Protein AF-A0A8S3H052-F1 (afdb_monomer_lite)

Radius of gyration: 29.07 Å; chains: 1; bounding box: 58×22×83 Å

Organism: NCBI:txid392030

InterPro domains:
  IPR006575 RWD domain [PF05773] (1-57)
  IPR006575 RWD domain [PS50908] (1-60)
  IPR016135 Ubiquitin-conjugating enzyme/RWD-like [G3DSA:3.10.110.10] (1-67)
  IPR016135 Ubiquitin-conjugating enzyme/RWD-like [SSF54495] (2-58)
  IPR040213 GIR2-like [PTHR12292] (2-101)

Foldseek 3Di:
DWADDPDPPQDFIDDDDPDCPQPPDPPVLVVVLVVQSVVQRPHDRVVVNVVVVVVVSVVSVVVVVVVVVVVVVVVVVVVVVVVVVVVPPPDCDPVNVVVVVD

Sequence (102 aa):
EIKFHEHYPDQSPEIAIVDSVNVDDRSAFESDIKTICEDNLGMPVIFTLASHLSEQLSIQSETRLTRQREAIERKIREEEEAEQKRFEGTCVSVESFIRWKV

pLDDT: mean 75.06, std 9.72, range [52.47, 88.75]

Structure (mmCIF, N/CA/C/O backbone):
data_AF-A0A8S3H052-F1
#
_entry.id   AF-A0A8S3H052-F1
#
loop_
_atom_site.group_PDB
_atom_site.id
_atom_site.type_symbol
_atom_site.label_atom_id
_atom_site.label_alt_id
_atom_site.label_comp_id
_atom_site.label_asym_id
_atom_site.label_entity_id
_atom_site.label_seq_id
_atom_site.pdbx_PDB_ins_code
_atom_site.Cartn_x
_atom_site.Cartn_y
_atom_site.Cartn_z
_atom_site.occupancy
_atom_site.B_iso_or_equiv
_atom_site.auth_seq_id
_atom_site.auth_comp_id
_atom_site.auth_asym_id
_atom_site.auth_atom_id
_atom_site.pdbx_PDB_model_num
ATOM 1 N N . GLU A 1 1 ? 7.036 -10.704 -13.759 1.00 69.56 1 GLU A N 1
ATOM 2 C CA . GLU A 1 1 ? 8.105 -11.020 -14.725 1.00 69.56 1 GLU A CA 1
ATOM 3 C C . GLU A 1 1 ? 8.650 -9.712 -15.281 1.00 69.56 1 GLU A C 1
ATOM 5 O O . GLU A 1 1 ? 7.859 -8.800 -15.492 1.00 69.56 1 GLU A O 1
ATOM 10 N N . ILE A 1 2 ? 9.971 -9.594 -15.442 1.00 73.00 2 ILE A N 1
ATOM 11 C CA . ILE A 1 2 ? 10.627 -8.400 -15.996 1.00 73.00 2 ILE A CA 1
ATOM 12 C C . ILE A 1 2 ? 11.318 -8.816 -17.294 1.00 73.00 2 ILE A C 1
ATOM 14 O O . ILE A 1 2 ? 12.144 -9.730 -17.275 1.00 73.00 2 ILE A O 1
ATOM 18 N N . LYS A 1 3 ? 10.993 -8.151 -18.405 1.00 75.81 3 LYS A N 1
ATOM 19 C CA . LYS A 1 3 ? 11.657 -8.333 -19.701 1.00 75.81 3 LYS A CA 1
ATOM 20 C C . LYS A 1 3 ? 12.503 -7.109 -20.026 1.00 75.81 3 LYS A C 1
ATOM 22 O O . LYS A 1 3 ? 11.997 -5.990 -20.113 1.00 75.81 3 LYS A O 1
ATOM 27 N N . PHE A 1 4 ? 13.799 -7.336 -20.215 1.00 71.25 4 PHE A N 1
ATOM 28 C CA . PHE A 1 4 ? 14.749 -6.301 -20.612 1.00 71.25 4 PHE A CA 1
ATOM 29 C C . PHE A 1 4 ? 14.757 -6.150 -22.137 1.00 71.25 4 PHE A C 1
ATOM 31 O O . PHE A 1 4 ? 14.817 -7.149 -22.852 1.00 71.25 4 PHE A O 1
ATOM 38 N N . HIS A 1 5 ? 14.698 -4.910 -22.626 1.00 69.94 5 HIS A N 1
ATOM 39 C CA . HIS A 1 5 ? 14.964 -4.587 -24.030 1.00 69.94 5 HIS A CA 1
ATOM 40 C C . HIS A 1 5 ? 16.475 -4.446 -24.274 1.00 69.94 5 HIS A C 1
ATOM 42 O O . HIS A 1 5 ? 17.236 -4.172 -23.345 1.00 69.94 5 HIS A O 1
ATOM 48 N N . GLU A 1 6 ? 16.907 -4.581 -25.531 1.00 70.44 6 GLU A N 1
ATOM 49 C CA . GLU A 1 6 ? 18.319 -4.455 -25.942 1.00 70.44 6 GLU A CA 1
ATOM 50 C C . GLU A 1 6 ? 18.925 -3.069 -25.637 1.00 70.44 6 GLU A C 1
ATOM 52 O O . GLU A 1 6 ? 20.141 -2.942 -25.528 1.00 70.44 6 GLU A O 1
ATOM 57 N N . HIS A 1 7 ? 18.082 -2.048 -25.444 1.00 71.06 7 HIS A N 1
ATOM 58 C CA . HIS A 1 7 ? 18.468 -0.660 -25.171 1.00 71.06 7 HIS A CA 1
ATOM 59 C C . HIS A 1 7 ? 18.327 -0.238 -23.698 1.00 71.06 7 HIS A C 1
ATOM 61 O O . HIS A 1 7 ? 18.269 0.951 -23.401 1.00 71.06 7 HIS A O 1
ATOM 67 N N . TYR A 1 8 ? 18.258 -1.169 -22.746 1.00 64.62 8 TYR A N 1
ATOM 68 C CA . TYR A 1 8 ? 18.342 -0.809 -21.326 1.00 64.62 8 TYR A CA 1
ATOM 69 C C . TYR A 1 8 ? 19.730 -0.214 -21.006 1.00 64.62 8 TYR A C 1
ATOM 71 O O . TYR A 1 8 ? 20.733 -0.830 -21.381 1.00 64.62 8 TYR A O 1
ATOM 79 N N . PRO A 1 9 ? 19.838 0.929 -20.294 1.00 66.69 9 PRO A N 1
ATOM 80 C CA . PRO A 1 9 ? 18.814 1.629 -19.499 1.00 66.69 9 PRO A CA 1
ATOM 81 C C . PRO A 1 9 ? 18.089 2.803 -20.196 1.00 66.69 9 PRO A C 1
ATOM 83 O O . PRO A 1 9 ? 17.306 3.497 -19.550 1.00 66.69 9 PRO A O 1
ATOM 86 N N . ASP A 1 10 ? 18.323 3.040 -21.488 1.00 69.00 10 ASP A N 1
ATOM 87 C CA . ASP A 1 10 ? 17.685 4.126 -22.255 1.00 69.00 10 ASP A CA 1
ATOM 88 C C . ASP A 1 10 ? 16.218 3.829 -22.618 1.00 69.00 10 ASP A C 1
ATOM 90 O O . ASP A 1 10 ? 15.454 4.739 -22.934 1.00 69.00 10 ASP A O 1
ATOM 94 N N . GLN A 1 11 ? 15.804 2.559 -22.557 1.00 69.25 11 GLN A N 1
ATOM 95 C CA . GLN A 1 11 ? 14.429 2.114 -22.781 1.00 69.25 11 GLN A CA 1
ATOM 96 C C . GLN A 1 11 ? 13.881 1.383 -21.548 1.00 69.25 11 GLN A C 1
ATOM 98 O O . GLN A 1 11 ? 14.527 0.476 -21.011 1.00 69.25 11 GLN A O 1
ATOM 103 N N . SER A 1 12 ? 12.677 1.761 -21.105 1.00 65.38 12 SER A N 1
ATOM 104 C CA . SER A 1 12 ? 12.027 1.159 -19.936 1.00 65.38 12 SER A CA 1
ATOM 105 C C . SER A 1 12 ? 11.773 -0.346 -20.138 1.00 65.38 12 SER A C 1
ATOM 107 O O . SER A 1 12 ? 11.307 -0.749 -21.208 1.00 65.38 12 SER A O 1
ATOM 109 N N . PRO A 1 13 ? 12.054 -1.194 -19.131 1.00 70.31 13 PRO A N 1
ATOM 110 C CA . PRO A 1 13 ? 11.766 -2.622 -19.201 1.00 70.31 13 PRO A CA 1
ATOM 111 C C . PRO A 1 13 ? 10.257 -2.889 -19.142 1.00 70.31 13 PRO A C 1
ATOM 113 O O . PRO A 1 13 ? 9.502 -2.155 -18.506 1.00 70.31 13 PRO A O 1
ATOM 116 N N . GLU A 1 14 ? 9.816 -3.978 -19.768 1.00 69.75 14 GLU A N 1
ATOM 117 C CA . GLU A 1 14 ? 8.418 -4.406 -19.701 1.00 69.75 14 GLU A CA 1
ATOM 118 C C . GLU A 1 14 ? 8.214 -5.226 -18.419 1.00 69.75 14 GLU A C 1
ATOM 120 O O . GLU A 1 14 ? 8.842 -6.271 -18.219 1.00 69.75 14 GLU A O 1
ATOM 125 N N . ILE A 1 15 ? 7.370 -4.725 -17.514 1.00 72.69 15 ILE A N 1
ATOM 126 C CA . ILE A 1 15 ? 7.144 -5.312 -16.190 1.00 72.69 15 ILE A CA 1
ATOM 127 C C . ILE A 1 15 ? 5.708 -5.824 -16.126 1.00 72.69 15 ILE A C 1
ATOM 129 O O . ILE A 1 15 ? 4.757 -5.054 -16.210 1.00 72.69 15 ILE A O 1
ATOM 133 N N . ALA A 1 16 ? 5.554 -7.135 -15.952 1.00 70.50 16 ALA A N 1
ATOM 134 C CA . ALA A 1 16 ? 4.261 -7.787 -15.788 1.00 70.50 16 ALA A CA 1
ATOM 135 C C . ALA A 1 16 ? 4.076 -8.266 -14.342 1.00 70.50 16 ALA A C 1
ATOM 137 O O . ALA A 1 16 ? 4.891 -9.038 -13.821 1.00 70.50 16 ALA A O 1
ATOM 138 N N . ILE A 1 17 ? 2.985 -7.848 -13.700 1.00 69.69 17 ILE A N 1
ATOM 139 C CA . ILE A 1 17 ? 2.595 -8.308 -12.360 1.00 69.69 17 ILE A CA 1
ATOM 140 C C . ILE A 1 17 ? 2.006 -9.720 -12.494 1.00 69.69 17 ILE A C 1
ATOM 142 O O . ILE A 1 17 ? 0.993 -9.908 -13.166 1.00 69.69 17 ILE A O 1
ATOM 146 N N . VAL A 1 18 ? 2.673 -10.713 -11.896 1.00 67.56 18 VAL A N 1
ATOM 147 C CA . VAL A 1 18 ? 2.304 -12.143 -12.005 1.00 67.56 18 VAL A CA 1
ATOM 148 C C . VAL A 1 18 ? 1.306 -12.551 -10.927 1.00 67.56 18 VAL A C 1
ATOM 150 O O . VAL A 1 18 ? 0.429 -13.365 -11.194 1.00 67.56 18 VAL A O 1
ATOM 153 N N . ASP A 1 19 ? 1.419 -11.973 -9.732 1.00 61.44 19 ASP A N 1
ATOM 154 C CA . ASP A 1 19 ? 0.541 -12.274 -8.608 1.00 61.44 19 ASP A CA 1
ATOM 155 C C . ASP A 1 19 ? 0.098 -10.974 -7.928 1.00 61.44 19 ASP A C 1
ATOM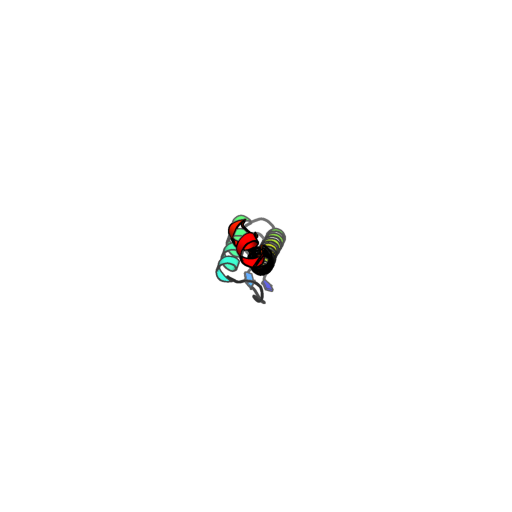 157 O O . ASP A 1 19 ? 0.925 -10.109 -7.636 1.00 61.44 19 ASP A O 1
ATOM 161 N N . SER A 1 20 ? -1.212 -10.811 -7.729 1.00 61.16 20 SER A N 1
ATOM 162 C CA . SER A 1 20 ? -1.833 -9.588 -7.197 1.00 61.16 20 SER A CA 1
ATOM 163 C C . SER A 1 20 ? -2.564 -9.820 -5.874 1.00 61.16 20 SER A C 1
ATOM 165 O O . SER A 1 20 ? -3.396 -9.007 -5.485 1.00 61.16 20 SER A O 1
ATOM 167 N N . VAL A 1 21 ? -2.270 -10.916 -5.166 1.00 57.44 21 VAL A N 1
ATOM 168 C CA . VAL A 1 21 ? -2.979 -11.335 -3.937 1.00 57.44 21 VAL A CA 1
ATOM 169 C C . VAL A 1 21 ? -2.993 -10.269 -2.827 1.00 57.44 21 VAL A C 1
ATOM 171 O O . VAL A 1 21 ? -3.896 -10.280 -1.994 1.00 57.44 21 VAL A O 1
ATOM 174 N N . ASN A 1 22 ? -2.042 -9.332 -2.821 1.00 59.75 22 ASN A N 1
ATOM 175 C CA . ASN A 1 22 ? -1.945 -8.262 -1.819 1.00 59.75 22 ASN A CA 1
ATOM 176 C C . ASN A 1 22 ? -2.087 -6.840 -2.382 1.00 59.75 22 ASN A C 1
ATOM 178 O O . ASN A 1 22 ? -1.851 -5.893 -1.641 1.00 59.75 22 ASN A O 1
ATOM 182 N N . VAL A 1 23 ? -2.446 -6.676 -3.658 1.00 64.44 23 VAL A N 1
ATOM 183 C CA . VAL A 1 23 ? -2.590 -5.346 -4.266 1.00 64.44 23 VAL A CA 1
ATOM 184 C C . VAL A 1 23 ? -4.074 -5.058 -4.449 1.00 64.44 23 VAL A C 1
ATOM 186 O O . VAL A 1 23 ? -4.714 -5.655 -5.313 1.00 64.44 23 VAL A O 1
ATOM 189 N N . ASP A 1 24 ? -4.616 -4.150 -3.635 1.00 65.50 24 ASP A N 1
ATOM 190 C CA . ASP A 1 24 ? -6.021 -3.721 -3.738 1.00 65.50 24 ASP A CA 1
ATOM 191 C C . ASP A 1 24 ? -6.308 -3.013 -5.077 1.00 65.50 24 ASP A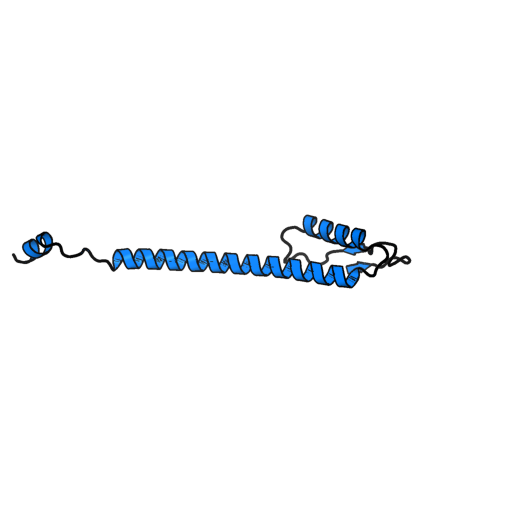 C 1
ATOM 193 O O . ASP A 1 24 ? -7.383 -3.188 -5.650 1.00 65.50 24 ASP A O 1
ATOM 197 N N . ASP A 1 25 ? -5.338 -2.259 -5.611 1.00 71.69 25 ASP A N 1
ATOM 198 C CA . ASP A 1 25 ? -5.476 -1.525 -6.872 1.00 71.69 25 ASP A CA 1
ATOM 199 C C . ASP A 1 25 ? -4.287 -1.762 -7.812 1.00 71.69 25 ASP A C 1
ATOM 201 O O . ASP A 1 25 ? -3.239 -1.113 -7.746 1.00 71.69 25 ASP A O 1
ATOM 205 N N . ARG A 1 26 ? -4.462 -2.730 -8.713 1.00 74.19 26 ARG A N 1
ATOM 206 C CA . ARG A 1 26 ? -3.476 -3.063 -9.746 1.00 74.19 26 ARG A CA 1
ATOM 207 C C . ARG A 1 26 ? -3.199 -1.888 -10.688 1.00 74.19 26 ARG A C 1
ATOM 209 O O . ARG A 1 26 ? -2.073 -1.750 -11.154 1.00 74.19 26 ARG A O 1
ATOM 216 N N . SER A 1 27 ? -4.205 -1.065 -10.978 1.00 77.25 27 SER A N 1
ATOM 217 C CA . SER A 1 27 ? -4.086 0.013 -11.964 1.00 77.25 27 SER A CA 1
ATOM 218 C C . SER A 1 27 ? -3.223 1.163 -11.450 1.00 77.25 27 SER A C 1
ATOM 220 O O . SER A 1 27 ? -2.356 1.653 -12.174 1.00 77.25 27 SER A O 1
ATOM 222 N N . ALA A 1 28 ? -3.389 1.519 -10.173 1.00 78.88 28 ALA A N 1
ATOM 223 C CA . ALA A 1 28 ? -2.524 2.474 -9.491 1.00 78.88 28 ALA A CA 1
ATOM 224 C C . ALA A 1 28 ? -1.069 1.980 -9.488 1.00 78.88 28 ALA A C 1
ATOM 226 O O . ALA A 1 28 ? -0.165 2.699 -9.906 1.00 78.88 28 ALA A O 1
ATOM 227 N N . PHE A 1 29 ? -0.863 0.705 -9.155 1.00 78.12 29 PHE A N 1
ATOM 228 C CA . PHE A 1 29 ? 0.465 0.097 -9.116 1.00 78.12 29 PHE A CA 1
ATOM 229 C C . PHE A 1 29 ? 1.160 0.078 -10.489 1.00 78.12 29 PHE A C 1
ATOM 231 O O . PHE A 1 29 ? 2.345 0.380 -10.591 1.00 78.12 29 PHE A O 1
ATOM 238 N N . GLU A 1 30 ? 0.434 -0.230 -11.569 1.00 80.06 30 GLU A N 1
ATOM 239 C CA . GLU A 1 30 ? 0.964 -0.156 -12.940 1.00 80.06 30 GLU A CA 1
ATOM 240 C C . GLU A 1 30 ? 1.336 1.286 -13.333 1.00 80.06 30 GLU A C 1
ATOM 242 O O . GLU A 1 30 ? 2.344 1.502 -14.012 1.00 80.06 30 GLU A O 1
ATOM 247 N N . SER A 1 31 ? 0.571 2.279 -12.871 1.00 83.19 31 SER A N 1
A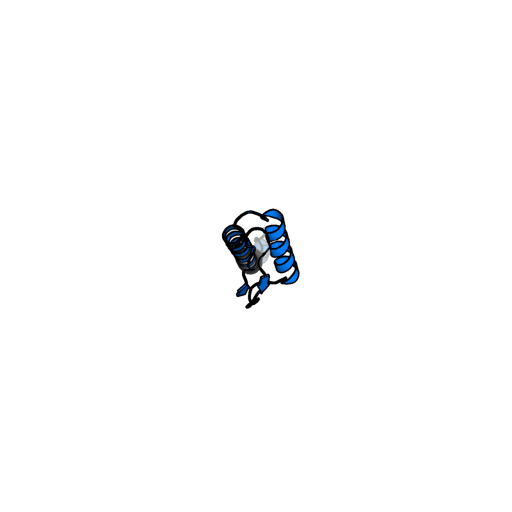TOM 248 C CA . SER A 1 31 ? 0.871 3.694 -13.111 1.00 83.19 31 SER A CA 1
ATOM 249 C C . SER A 1 31 ? 2.100 4.190 -12.339 1.00 83.19 31 SER A C 1
ATOM 251 O O . SER A 1 31 ? 2.925 4.909 -12.910 1.00 83.19 31 SER A O 1
ATOM 253 N N . ASP A 1 32 ? 2.291 3.737 -11.097 1.00 83.25 32 ASP A N 1
ATOM 254 C CA . ASP A 1 32 ? 3.466 4.064 -10.280 1.00 83.25 32 ASP A CA 1
ATOM 255 C C . ASP A 1 32 ? 4.738 3.463 -10.883 1.00 83.25 32 ASP A C 1
ATOM 257 O O . ASP A 1 32 ? 5.746 4.153 -11.049 1.00 83.25 32 ASP A O 1
ATOM 261 N N . ILE A 1 33 ? 4.677 2.193 -11.301 1.00 82.25 33 ILE A N 1
ATOM 262 C CA . ILE A 1 33 ? 5.776 1.514 -12.002 1.00 82.25 33 ILE A CA 1
ATOM 263 C C . ILE A 1 33 ? 6.192 2.307 -13.243 1.00 82.25 33 ILE A C 1
ATOM 265 O O . ILE A 1 33 ? 7.387 2.509 -13.478 1.00 82.25 33 ILE A O 1
ATOM 269 N N . LYS A 1 34 ? 5.215 2.750 -14.041 1.00 82.06 34 LYS A N 1
ATOM 270 C CA . LYS A 1 34 ? 5.471 3.512 -15.262 1.00 82.06 34 LYS A CA 1
ATOM 271 C C . LYS A 1 34 ? 6.122 4.861 -14.958 1.00 82.06 34 LYS A C 1
ATOM 273 O O . LYS A 1 34 ? 7.127 5.182 -15.580 1.00 82.06 34 LYS A O 1
ATOM 278 N N . THR A 1 35 ? 5.611 5.583 -13.964 1.00 85.38 35 THR A N 1
ATOM 279 C CA . THR A 1 35 ? 6.152 6.882 -13.533 1.00 85.38 35 THR A CA 1
ATOM 280 C C . THR A 1 35 ? 7.607 6.751 -13.078 1.00 85.38 35 THR A C 1
ATOM 282 O O . THR A 1 35 ? 8.474 7.477 -13.551 1.00 85.38 35 THR A O 1
ATOM 285 N N . ILE A 1 36 ? 7.918 5.752 -12.246 1.00 82.44 36 ILE A N 1
ATOM 286 C CA . ILE A 1 36 ? 9.288 5.501 -11.769 1.00 82.44 36 ILE A CA 1
ATOM 287 C C . ILE A 1 36 ? 10.223 5.139 -12.923 1.00 82.44 36 ILE A C 1
ATOM 289 O O . ILE A 1 36 ? 11.382 5.560 -12.934 1.00 82.44 36 ILE A O 1
ATOM 293 N N . CYS A 1 37 ? 9.741 4.354 -13.891 1.00 80.00 37 CYS A N 1
ATOM 294 C CA . CYS A 1 37 ? 10.531 4.006 -15.066 1.00 80.00 37 CYS A CA 1
ATOM 295 C C . CYS A 1 37 ? 10.802 5.219 -15.957 1.00 80.00 37 CYS A C 1
ATOM 297 O O . CYS A 1 37 ? 11.918 5.328 -16.452 1.00 80.00 37 CYS A O 1
ATOM 299 N N . GLU A 1 38 ? 9.818 6.097 -16.162 1.00 81.94 38 GLU A N 1
ATOM 300 C CA . GLU A 1 38 ? 9.956 7.324 -16.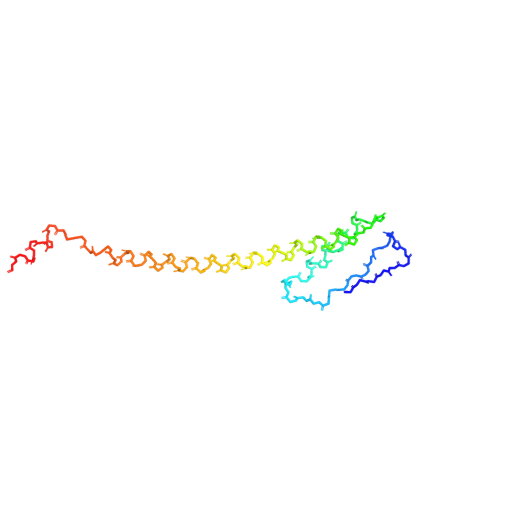958 1.00 81.94 38 GLU A CA 1
ATOM 301 C C . GLU A 1 38 ? 10.904 8.328 -16.281 1.00 81.94 38 GLU A C 1
ATOM 303 O O . GLU A 1 38 ? 11.793 8.867 -16.938 1.00 81.94 38 GLU A O 1
ATOM 308 N N . ASP A 1 39 ? 10.800 8.500 -14.961 1.00 82.25 39 ASP A N 1
ATOM 309 C CA . ASP A 1 39 ? 11.647 9.419 -14.188 1.00 82.25 39 ASP A CA 1
ATOM 310 C C . ASP A 1 39 ? 13.115 8.978 -14.107 1.00 82.25 39 ASP A C 1
ATOM 312 O O . ASP A 1 39 ? 14.010 9.805 -13.928 1.00 82.25 39 ASP A O 1
ATOM 316 N N . ASN A 1 40 ? 13.380 7.674 -14.226 1.00 76.56 40 ASN A N 1
ATOM 317 C CA . ASN A 1 40 ? 14.726 7.107 -14.108 1.00 76.56 40 ASN A CA 1
ATOM 318 C C . ASN A 1 40 ? 15.290 6.608 -15.453 1.00 76.56 40 ASN A C 1
ATOM 320 O O . ASN A 1 40 ? 16.268 5.858 -15.465 1.00 76.56 40 ASN A O 1
ATOM 324 N N . LEU A 1 41 ? 14.714 7.032 -16.584 1.00 77.56 41 LEU A N 1
ATOM 325 C CA . LEU A 1 41 ? 15.263 6.769 -17.919 1.00 77.56 41 LEU A CA 1
ATOM 326 C C . LEU A 1 41 ? 16.732 7.220 -18.012 1.00 77.56 41 LEU A C 1
ATOM 328 O O . LEU A 1 41 ? 17.093 8.315 -17.582 1.00 77.56 41 LEU A O 1
ATOM 332 N N . GLY A 1 42 ? 17.592 6.368 -18.576 1.00 71.25 42 GLY A N 1
ATOM 333 C CA . GLY A 1 42 ? 19.033 6.629 -18.683 1.00 71.25 42 GLY A CA 1
ATOM 334 C C . GLY A 1 42 ? 19.843 6.252 -17.435 1.00 71.25 42 GLY A C 1
ATOM 335 O O . GLY A 1 42 ? 21.070 6.367 -17.442 1.00 71.25 42 GLY A O 1
ATOM 336 N N . MET A 1 43 ? 19.199 5.748 -16.376 1.00 77.44 43 MET A N 1
ATOM 337 C CA . MET A 1 43 ? 19.858 5.149 -15.212 1.00 77.44 43 MET A CA 1
ATOM 338 C C . MET A 1 43 ? 19.262 3.774 -14.875 1.00 77.44 43 MET A C 1
ATOM 340 O O . MET A 1 43 ? 18.130 3.470 -15.243 1.00 77.44 43 MET A O 1
ATOM 344 N N . PRO A 1 44 ? 19.998 2.893 -14.174 1.00 75.25 44 PRO A N 1
ATOM 345 C CA . PRO A 1 44 ? 19.452 1.602 -13.776 1.00 75.25 44 PRO A CA 1
ATOM 346 C C . PRO A 1 44 ? 18.264 1.742 -12.804 1.00 75.25 44 PRO A C 1
ATOM 348 O O . PRO A 1 44 ? 18.447 2.123 -11.650 1.00 75.25 44 PRO A O 1
ATOM 351 N N . VAL A 1 45 ? 17.054 1.378 -13.246 1.00 81.12 45 VAL A N 1
ATOM 352 C CA . VAL A 1 45 ? 15.798 1.613 -12.494 1.00 81.12 45 VAL A CA 1
ATOM 353 C C . VAL A 1 45 ? 15.361 0.440 -11.611 1.00 81.12 45 VAL A C 1
ATOM 355 O O . VAL A 1 45 ? 14.506 0.600 -10.745 1.00 81.12 45 VAL A O 1
ATOM 358 N N . ILE A 1 46 ? 15.929 -0.755 -11.817 1.00 81.81 46 ILE A N 1
ATOM 359 C CA . ILE A 1 46 ? 15.432 -2.016 -11.228 1.00 81.81 46 ILE A CA 1
ATOM 360 C C . ILE A 1 46 ? 15.432 -1.977 -9.697 1.00 81.81 46 ILE A C 1
ATOM 362 O O . ILE A 1 46 ? 14.478 -2.430 -9.068 1.00 81.81 46 ILE A O 1
ATOM 366 N N . PHE A 1 47 ? 16.496 -1.445 -9.091 1.00 82.31 47 PHE A N 1
ATOM 367 C CA . PHE A 1 47 ? 16.617 -1.391 -7.634 1.00 82.31 47 PHE A CA 1
ATOM 368 C C . PHE A 1 47 ? 15.644 -0.383 -7.017 1.00 82.31 47 PHE A C 1
ATOM 370 O O . PHE A 1 47 ? 14.975 -0.701 -6.033 1.00 82.31 47 PHE A O 1
ATOM 377 N N . THR A 1 48 ? 15.535 0.805 -7.617 1.00 84.25 48 THR A N 1
ATOM 378 C CA . THR A 1 48 ? 14.588 1.849 -7.205 1.00 84.25 48 THR A CA 1
ATOM 379 C C . THR A 1 48 ? 13.162 1.329 -7.285 1.00 84.25 48 THR A C 1
ATOM 381 O O . THR A 1 48 ? 12.408 1.435 -6.322 1.00 84.25 48 THR A O 1
ATOM 384 N N . LEU A 1 49 ? 12.828 0.677 -8.398 1.00 83.50 49 LEU A N 1
ATOM 385 C CA . LEU A 1 49 ? 11.536 0.052 -8.608 1.00 83.50 49 LEU A CA 1
ATOM 386 C C . LEU A 1 49 ? 11.258 -1.023 -7.551 1.00 83.50 49 LEU A C 1
ATOM 388 O O . LEU A 1 49 ? 10.246 -0.958 -6.864 1.00 83.50 49 LEU A O 1
ATOM 392 N N . ALA A 1 50 ? 12.158 -1.992 -7.372 1.00 82.69 50 ALA A N 1
ATOM 393 C CA . ALA A 1 50 ? 11.964 -3.068 -6.401 1.00 82.69 50 ALA A CA 1
ATOM 394 C C . ALA A 1 50 ? 11.807 -2.536 -4.967 1.00 82.69 50 ALA A C 1
ATOM 396 O O . ALA A 1 50 ? 10.960 -3.033 -4.224 1.00 82.69 50 ALA A O 1
ATOM 397 N N . SER A 1 51 ? 12.583 -1.514 -4.596 1.00 86.12 51 SER A N 1
ATOM 398 C CA . SER A 1 51 ? 12.509 -0.880 -3.276 1.00 86.12 51 SER A CA 1
ATOM 399 C C . SER A 1 51 ? 11.172 -0.173 -3.077 1.00 86.12 51 SER A C 1
ATOM 401 O O . SER A 1 51 ? 10.494 -0.430 -2.085 1.00 86.12 51 SER A O 1
ATOM 403 N N . HIS A 1 52 ? 10.747 0.633 -4.052 1.00 85.75 52 HIS A N 1
ATOM 404 C CA . HIS A 1 52 ? 9.483 1.361 -3.986 1.00 85.75 52 HIS A CA 1
ATOM 405 C C . HIS A 1 52 ? 8.276 0.419 -3.908 1.00 85.75 52 HIS A C 1
ATOM 407 O O . HIS A 1 52 ? 7.407 0.585 -3.056 1.00 85.75 52 HIS A O 1
ATOM 413 N N . LEU A 1 53 ? 8.240 -0.617 -4.750 1.00 82.12 53 LEU A N 1
ATOM 414 C CA . LEU A 1 53 ? 7.149 -1.593 -4.745 1.00 82.12 53 LEU A CA 1
ATOM 415 C C . LEU A 1 53 ? 7.101 -2.385 -3.431 1.00 82.12 53 LEU A C 1
ATOM 417 O O . LEU A 1 53 ? 6.020 -2.640 -2.904 1.00 82.12 53 LEU A O 1
ATOM 421 N N . SER A 1 54 ? 8.262 -2.751 -2.881 1.00 83.94 54 SER A N 1
ATOM 422 C CA . SER A 1 54 ? 8.341 -3.453 -1.593 1.00 83.94 54 SER A CA 1
ATOM 423 C C . SER A 1 54 ? 7.847 -2.580 -0.437 1.00 83.94 54 SER A C 1
ATOM 425 O O . SER A 1 54 ? 7.138 -3.065 0.447 1.00 83.94 54 SER A O 1
ATOM 427 N N . GLU A 1 55 ? 8.186 -1.292 -0.451 1.00 87.88 55 GLU A N 1
ATOM 428 C CA . GLU A 1 55 ? 7.730 -0.316 0.538 1.00 87.88 55 GLU A CA 1
ATOM 429 C C . GLU A 1 55 ? 6.214 -0.100 0.453 1.00 87.88 55 GLU A C 1
ATOM 431 O O . GLU A 1 55 ? 5.523 -0.226 1.463 1.00 87.88 55 GLU A O 1
ATOM 436 N N . GLN A 1 56 ? 5.670 0.115 -0.749 1.00 84.62 56 GLN A N 1
ATOM 437 C CA . GLN A 1 56 ? 4.226 0.270 -0.963 1.00 84.62 56 GLN A CA 1
ATOM 438 C C . GLN A 1 56 ? 3.428 -0.946 -0.473 1.00 84.62 56 GLN A C 1
ATOM 440 O O . GLN A 1 56 ? 2.432 -0.797 0.239 1.00 84.62 56 GLN A O 1
ATOM 445 N N . LEU A 1 57 ? 3.887 -2.159 -0.795 1.00 83.88 57 LEU A N 1
ATOM 446 C CA . LEU A 1 57 ? 3.263 -3.396 -0.317 1.00 83.88 57 LEU A CA 1
ATOM 447 C C . LEU A 1 57 ? 3.329 -3.522 1.210 1.00 83.88 57 LEU A C 1
ATOM 449 O O . LEU A 1 57 ? 2.354 -3.943 1.836 1.00 83.88 57 LEU A O 1
ATOM 453 N N . SER A 1 58 ? 4.454 -3.133 1.815 1.00 86.69 58 SER A N 1
ATOM 454 C CA . SER A 1 58 ? 4.618 -3.150 3.271 1.00 86.69 58 SER A CA 1
ATOM 455 C C . SER A 1 58 ? 3.612 -2.209 3.934 1.00 86.69 58 SER A C 1
ATOM 457 O O . SER A 1 58 ? 2.835 -2.655 4.778 1.00 86.69 58 SER A O 1
ATOM 459 N N . ILE A 1 59 ? 3.503 -0.968 3.449 1.00 86.88 59 ILE A N 1
ATOM 460 C CA . ILE A 1 59 ? 2.557 0.038 3.955 1.00 86.88 59 ILE A CA 1
ATOM 461 C C . ILE A 1 59 ? 1.105 -0.439 3.833 1.00 86.88 59 ILE A C 1
ATOM 463 O O . ILE A 1 59 ? 0.332 -0.309 4.788 1.00 86.88 59 ILE A O 1
ATOM 467 N N . GLN A 1 60 ? 0.706 -1.013 2.691 1.00 84.19 60 GLN A N 1
ATOM 468 C CA . GLN A 1 60 ? -0.651 -1.555 2.525 1.00 84.19 60 GLN A CA 1
ATOM 469 C C . GLN A 1 60 ? -0.932 -2.682 3.524 1.00 84.19 60 GLN A C 1
ATOM 471 O O . GLN A 1 60 ? -1.991 -2.703 4.164 1.00 84.19 60 GLN A O 1
ATOM 476 N N . SER A 1 61 ? 0.030 -3.588 3.711 1.00 84.25 61 SER A N 1
ATOM 477 C CA . SER A 1 61 ? -0.099 -4.704 4.648 1.00 84.25 61 SER A CA 1
ATOM 478 C C . SER A 1 61 ? -0.229 -4.229 6.101 1.00 84.25 61 SER A C 1
ATOM 480 O O . SER A 1 61 ? -1.124 -4.673 6.827 1.00 84.25 61 SER A O 1
ATOM 482 N N . GLU A 1 62 ? 0.588 -3.257 6.509 1.00 87.25 62 GLU A N 1
ATOM 483 C CA . GLU A 1 62 ? 0.569 -2.672 7.849 1.00 87.25 62 GLU A CA 1
ATOM 484 C C . GLU A 1 62 ? -0.710 -1.879 8.098 1.00 87.25 62 GLU A C 1
ATOM 486 O O . GLU A 1 62 ? -1.313 -1.994 9.167 1.00 87.25 62 GLU A O 1
ATOM 491 N N . THR A 1 63 ? -1.183 -1.135 7.098 1.00 86.44 63 THR A N 1
ATOM 492 C CA . THR A 1 63 ? -2.454 -0.405 7.167 1.00 86.44 63 THR A CA 1
ATOM 493 C C . THR A 1 63 ? -3.617 -1.369 7.388 1.00 86.44 63 THR A C 1
ATOM 495 O O . THR A 1 63 ? -4.485 -1.122 8.229 1.00 86.44 63 THR A O 1
ATOM 498 N N . ARG A 1 64 ? -3.634 -2.505 6.680 1.00 84.25 64 ARG A N 1
ATOM 499 C CA . ARG A 1 64 ? -4.668 -3.535 6.839 1.00 84.25 64 ARG A CA 1
ATOM 500 C C . ARG A 1 64 ? -4.642 -4.157 8.234 1.00 84.25 64 ARG A C 1
ATOM 502 O O . ARG A 1 64 ? -5.697 -4.297 8.853 1.00 84.25 64 ARG A O 1
ATOM 509 N N . LEU A 1 65 ? -3.460 -4.505 8.738 1.00 86.50 65 LEU A N 1
ATOM 510 C CA . LEU A 1 65 ? -3.292 -5.071 10.079 1.00 86.50 65 LEU A CA 1
ATOM 511 C C . LEU A 1 65 ? -3.676 -4.071 11.173 1.00 86.50 65 LEU A C 1
ATOM 513 O O . LEU A 1 65 ? -4.378 -4.433 12.116 1.00 86.50 65 LEU A O 1
ATOM 517 N N . THR A 1 66 ? -3.262 -2.814 11.029 1.00 88.75 66 THR A N 1
ATOM 518 C CA . THR A 1 66 ? -3.586 -1.736 11.970 1.00 88.75 66 THR A CA 1
ATOM 519 C C . THR A 1 66 ? -5.091 -1.526 12.048 1.00 88.75 66 THR A C 1
ATOM 521 O O . THR A 1 66 ? -5.651 -1.604 13.136 1.00 88.75 66 THR A O 1
ATOM 524 N N . ARG A 1 67 ? -5.781 -1.418 10.905 1.00 86.88 67 ARG A N 1
ATOM 525 C CA . ARG A 1 67 ? -7.249 -1.287 10.871 1.00 86.88 67 ARG A CA 1
ATOM 526 C C . ARG A 1 67 ? -7.967 -2.448 11.557 1.00 86.88 67 ARG A C 1
ATOM 528 O O . ARG A 1 67 ? -8.971 -2.240 12.234 1.00 86.88 67 ARG A O 1
ATOM 535 N N . GLN A 1 68 ? -7.471 -3.675 11.393 1.00 85.31 68 GLN A N 1
ATOM 536 C CA . GLN A 1 68 ? -8.039 -4.837 12.081 1.00 85.31 68 GLN A CA 1
ATOM 537 C C . GLN A 1 68 ? -7.824 -4.764 13.595 1.00 85.31 68 GLN A C 1
ATOM 539 O O . GLN A 1 68 ? -8.756 -5.028 14.353 1.00 85.31 68 GLN A O 1
ATOM 544 N N . ARG A 1 69 ? -6.625 -4.377 14.041 1.00 86.94 69 ARG A N 1
ATOM 545 C CA . ARG A 1 69 ? -6.310 -4.204 15.466 1.00 86.94 69 ARG A CA 1
ATOM 546 C C . ARG A 1 69 ? -7.155 -3.108 16.102 1.00 86.94 69 ARG A C 1
ATOM 548 O O . ARG A 1 69 ? -7.754 -3.350 17.141 1.00 86.94 69 ARG A O 1
ATOM 555 N N . GLU A 1 70 ? -7.280 -1.957 15.450 1.00 88.12 70 GLU A N 1
ATOM 556 C CA . GLU A 1 70 ? -8.112 -0.844 15.919 1.00 88.12 70 GLU A CA 1
ATOM 557 C C . GLU A 1 70 ? -9.593 -1.231 16.015 1.00 88.12 70 GLU A C 1
ATOM 559 O O . GLU A 1 70 ? -10.278 -0.837 16.957 1.00 88.12 70 GLU A O 1
ATOM 564 N N . ALA A 1 71 ? -10.100 -2.030 15.071 1.00 87.00 71 ALA A N 1
ATOM 565 C CA . ALA A 1 71 ? -11.474 -2.524 15.121 1.00 87.00 71 ALA A CA 1
ATOM 566 C C . ALA A 1 71 ? -11.711 -3.487 16.297 1.00 87.00 71 ALA A C 1
ATOM 568 O O . ALA A 1 71 ? -12.792 -3.480 16.885 1.00 87.00 71 ALA A O 1
ATOM 569 N N . ILE A 1 72 ? -10.717 -4.309 16.642 1.00 86.12 72 ILE A N 1
ATOM 570 C CA . ILE A 1 72 ? -10.775 -5.200 17.808 1.00 86.12 72 ILE A CA 1
ATOM 571 C C . ILE A 1 72 ? -10.686 -4.382 19.099 1.00 86.12 72 ILE A C 1
ATOM 573 O O . ILE A 1 72 ? -11.514 -4.563 19.987 1.00 86.12 72 ILE A O 1
ATOM 577 N N . GLU A 1 73 ? -9.736 -3.452 19.190 1.00 85.88 73 GLU A N 1
ATOM 578 C CA . GLU A 1 73 ? -9.546 -2.620 20.381 1.00 85.88 73 GLU A CA 1
ATOM 579 C C . GLU A 1 73 ? -10.766 -1.737 20.662 1.00 85.88 73 GLU A C 1
ATOM 581 O O . GLU A 1 73 ? -11.185 -1.615 21.811 1.00 85.88 73 GLU A O 1
ATOM 586 N N . ARG A 1 74 ? -11.402 -1.187 19.618 1.00 83.94 74 ARG A N 1
ATOM 587 C CA . ARG A 1 74 ? -12.649 -0.426 19.766 1.00 83.94 74 ARG A CA 1
ATOM 588 C C . ARG A 1 74 ? -13.755 -1.270 20.394 1.00 83.94 74 ARG A C 1
ATOM 590 O O . ARG A 1 74 ? -14.397 -0.801 21.324 1.00 83.94 74 ARG A O 1
ATOM 597 N N . LYS A 1 75 ? -13.935 -2.511 19.930 1.00 84.69 75 LYS A N 1
ATOM 598 C CA . LYS A 1 75 ? -14.946 -3.420 20.487 1.00 84.69 75 LYS A CA 1
ATOM 599 C C . LYS A 1 75 ? -14.681 -3.757 21.950 1.00 84.69 75 LYS A C 1
ATOM 601 O O . LYS A 1 75 ? -15.620 -3.813 22.731 1.00 84.69 75 LYS A O 1
ATOM 606 N N . ILE A 1 76 ? -13.418 -3.978 22.315 1.00 84.69 76 ILE A N 1
ATOM 607 C CA . ILE A 1 76 ? -13.039 -4.256 23.707 1.00 84.69 76 ILE A CA 1
ATOM 608 C C . ILE A 1 76 ? -13.349 -3.040 24.584 1.00 84.69 76 ILE A C 1
ATOM 610 O O . ILE A 1 76 ? -13.992 -3.188 25.617 1.00 84.69 76 ILE A O 1
ATOM 614 N N . ARG A 1 77 ? -12.983 -1.834 24.137 1.00 81.19 77 ARG A N 1
ATOM 615 C CA . ARG A 1 77 ? -13.256 -0.595 24.877 1.00 81.19 77 ARG A CA 1
ATOM 616 C C . ARG A 1 77 ? -14.754 -0.342 25.069 1.00 81.19 77 ARG A C 1
ATOM 618 O O . ARG A 1 77 ? -15.164 0.069 26.147 1.00 81.19 77 ARG A O 1
ATOM 625 N N . GLU A 1 78 ? -15.569 -0.598 24.048 1.00 82.56 78 GLU A N 1
ATOM 626 C CA . GLU A 1 78 ? -17.030 -0.467 24.141 1.00 82.56 78 GLU A CA 1
ATOM 627 C C . GLU A 1 78 ? -17.635 -1.439 25.171 1.00 82.56 78 GLU A C 1
ATOM 629 O O . GLU A 1 78 ? -18.548 -1.060 25.908 1.00 82.56 78 GLU A O 1
ATOM 634 N N . GLU A 1 79 ? -17.113 -2.667 25.260 1.00 79.81 79 GLU A N 1
ATOM 635 C CA . GLU A 1 79 ? -17.538 -3.650 26.264 1.00 79.81 79 GLU A CA 1
ATOM 636 C C . GLU A 1 79 ? -17.113 -3.218 27.677 1.00 79.81 79 GLU A C 1
ATOM 638 O O . GLU A 1 79 ? -17.937 -3.215 28.588 1.00 79.81 79 GLU A O 1
ATOM 643 N N . GLU A 1 80 ? -15.874 -2.751 27.857 1.00 77.50 80 GLU A N 1
ATOM 644 C CA . GLU A 1 80 ? -15.371 -2.256 29.147 1.00 77.50 80 GLU A CA 1
ATOM 645 C C . GLU A 1 80 ? -16.169 -1.044 29.657 1.00 77.50 80 GLU A C 1
ATOM 647 O O . GLU A 1 80 ? -16.490 -0.968 30.842 1.00 77.50 80 GLU A O 1
ATOM 652 N N . GLU A 1 81 ? -16.550 -0.109 28.779 1.00 76.00 81 GLU A N 1
ATOM 653 C CA . GLU A 1 81 ? -17.413 1.026 29.139 1.00 76.00 81 GLU A CA 1
ATOM 654 C C . GLU A 1 81 ? -18.835 0.579 29.520 1.00 76.00 81 GLU A C 1
ATOM 656 O O . GLU A 1 81 ? -19.467 1.174 30.401 1.00 76.00 81 GLU A O 1
ATOM 661 N N . ALA A 1 82 ? -19.367 -0.458 28.866 1.00 76.06 82 ALA A N 1
ATOM 662 C CA . ALA A 1 82 ? -20.666 -1.036 29.204 1.00 76.06 82 ALA A CA 1
ATOM 663 C C . ALA A 1 82 ? -20.620 -1.788 30.542 1.00 76.06 82 ALA A C 1
ATOM 665 O O . ALA A 1 82 ? -21.562 -1.688 31.337 1.00 76.06 82 ALA A O 1
ATOM 666 N N . GLU A 1 83 ? -19.523 -2.492 30.821 1.00 68.75 83 GLU A N 1
ATOM 667 C CA . GLU A 1 83 ? -19.280 -3.142 32.103 1.00 68.75 83 GLU A CA 1
ATOM 668 C C . GLU A 1 83 ? -19.067 -2.120 33.215 1.00 68.75 83 GLU A C 1
ATOM 670 O O . GLU A 1 83 ? -19.702 -2.263 34.253 1.00 68.75 83 GLU A O 1
ATOM 675 N N . GLN A 1 84 ? -18.298 -1.047 33.007 1.00 67.44 84 GLN A N 1
ATOM 676 C CA . GLN A 1 84 ? -18.149 0.034 33.989 1.00 67.44 84 GLN A CA 1
ATOM 677 C C . GLN A 1 84 ? -19.491 0.681 34.330 1.00 67.44 84 GLN A C 1
ATOM 679 O O . GLN A 1 84 ? -19.811 0.802 35.506 1.00 67.44 84 GLN A O 1
ATOM 684 N N . LYS A 1 85 ? -20.343 0.985 33.343 1.00 67.69 85 LYS A N 1
ATOM 685 C CA . LYS A 1 85 ? -21.700 1.512 33.597 1.00 67.69 85 LYS A CA 1
ATOM 686 C C . LYS A 1 85 ? -22.606 0.530 34.346 1.00 67.69 85 LYS A C 1
ATOM 688 O O . LYS A 1 85 ? -23.563 0.952 34.989 1.00 67.69 85 LYS A O 1
ATOM 693 N N . ARG A 1 86 ? -22.347 -0.778 34.244 1.00 62.12 86 ARG A N 1
ATOM 694 C CA . ARG A 1 86 ? -23.041 -1.817 35.025 1.00 62.12 86 ARG A CA 1
ATOM 695 C C . ARG A 1 86 ? -22.434 -2.010 36.417 1.00 62.12 86 ARG A C 1
ATOM 697 O O . ARG A 1 86 ? -23.176 -2.315 37.348 1.00 62.12 86 ARG A O 1
ATOM 704 N N . PHE A 1 87 ? -21.118 -1.850 36.554 1.00 57.50 87 PHE A N 1
ATOM 705 C CA . PHE A 1 87 ? -20.361 -1.990 37.801 1.00 57.50 87 PHE A CA 1
ATOM 706 C C . PHE A 1 87 ? -20.460 -0.755 38.696 1.00 57.50 87 PHE A C 1
ATOM 708 O O . PHE A 1 87 ? -20.423 -0.886 39.919 1.00 57.50 87 PHE A O 1
ATOM 715 N N . GLU A 1 88 ? -20.680 0.422 38.110 1.00 58.59 88 GLU A N 1
ATOM 716 C CA . GLU A 1 88 ? -21.229 1.613 38.757 1.00 58.59 88 GLU A CA 1
ATOM 717 C C . GLU A 1 88 ? -22.702 1.351 39.116 1.00 58.59 88 GLU A C 1
ATOM 719 O O . GLU A 1 88 ? -23.637 1.995 38.643 1.00 58.59 88 GLU A O 1
ATOM 724 N N . GLY A 1 89 ? -22.921 0.334 39.949 1.00 52.84 89 GLY A N 1
ATOM 725 C CA . GLY A 1 89 ? -24.195 0.071 40.584 1.00 52.84 89 GLY A CA 1
ATOM 726 C C . GLY A 1 89 ? -24.695 1.348 41.247 1.00 52.84 89 GLY A C 1
ATOM 727 O O . GLY A 1 89 ? -23.917 2.108 41.825 1.00 52.84 89 GLY A O 1
ATOM 728 N N . THR A 1 90 ? -26.001 1.587 41.124 1.00 59.34 90 THR A N 1
ATOM 729 C CA . THR A 1 90 ? -26.704 2.766 41.631 1.00 59.34 90 THR A CA 1
ATOM 730 C C . THR A 1 90 ? -26.155 3.172 42.996 1.00 59.34 90 THR A C 1
ATOM 732 O O . THR A 1 90 ? -26.325 2.446 43.977 1.00 59.34 90 THR A O 1
ATOM 735 N N . CYS A 1 91 ? -25.472 4.317 43.059 1.00 54.22 91 CYS A N 1
ATOM 736 C CA . CYS A 1 91 ? -25.011 4.873 44.320 1.00 54.22 91 CYS A CA 1
ATOM 737 C C . CYS A 1 91 ? -26.221 4.977 45.252 1.00 54.22 91 CYS A C 1
ATOM 739 O O . CYS A 1 91 ? -27.237 5.586 44.908 1.00 54.22 91 CYS A O 1
ATOM 741 N N . VAL A 1 92 ? -26.146 4.303 46.404 1.00 54.78 92 VAL A N 1
ATOM 742 C CA . VAL A 1 92 ? -27.234 4.290 47.382 1.00 54.78 92 VAL A CA 1
ATOM 743 C C . VAL A 1 92 ? -27.386 5.720 47.890 1.00 54.78 92 VAL A C 1
ATOM 745 O O . VAL A 1 92 ? -26.633 6.176 48.748 1.00 54.78 92 VAL A O 1
ATOM 748 N N . SER A 1 93 ? -28.333 6.460 47.314 1.00 61.81 93 SER A N 1
ATOM 749 C CA . SER A 1 93 ? -28.697 7.783 47.804 1.00 61.81 93 SER A CA 1
ATOM 750 C C . SER A 1 93 ? -29.313 7.643 49.196 1.00 61.81 93 SER A C 1
ATOM 752 O O . SER A 1 93 ? -29.853 6.591 49.553 1.00 61.81 93 SER A O 1
ATOM 754 N N . VAL A 1 94 ? -29.257 8.711 49.995 1.00 63.00 94 VAL A N 1
ATOM 755 C CA . VAL A 1 94 ? -29.835 8.731 51.352 1.00 63.00 94 VAL A CA 1
ATOM 756 C C . VAL A 1 94 ? -31.307 8.282 51.338 1.00 63.00 94 VAL A C 1
ATOM 758 O O . VAL A 1 94 ? -31.744 7.574 52.243 1.00 63.00 94 VAL A O 1
ATOM 761 N N . GLU A 1 95 ? -32.049 8.594 50.272 1.00 64.81 95 GLU A N 1
ATOM 762 C CA . GLU A 1 95 ? -33.429 8.135 50.069 1.00 64.81 95 GLU A CA 1
ATOM 763 C C . GLU A 1 95 ? -33.548 6.613 49.872 1.00 64.81 95 GLU A C 1
ATOM 765 O O . GLU A 1 95 ? -34.450 5.995 50.441 1.00 64.81 95 GLU A O 1
ATOM 770 N N . SER A 1 96 ? -32.629 5.981 49.131 1.00 65.62 96 SER A N 1
ATOM 771 C CA . SER A 1 96 ? -32.609 4.517 48.952 1.00 65.62 96 SER A CA 1
ATOM 772 C C . SER A 1 96 ? -32.248 3.790 50.251 1.00 65.62 96 SER A C 1
ATOM 774 O O . SER A 1 96 ? -32.843 2.762 50.569 1.00 65.62 96 SER A O 1
ATOM 776 N N . PHE A 1 97 ? -31.339 4.361 51.050 1.00 64.88 97 PHE A N 1
ATOM 777 C CA . PHE A 1 97 ? -30.959 3.811 52.354 1.00 64.88 97 PHE A CA 1
ATOM 778 C C . PHE A 1 97 ? -32.109 3.856 53.373 1.00 64.88 97 PHE A C 1
ATOM 780 O O . PHE A 1 97 ? -32.336 2.884 54.092 1.00 64.88 97 PHE A O 1
ATOM 787 N N . ILE A 1 98 ? -32.878 4.953 53.421 1.00 69.94 98 ILE A N 1
ATOM 788 C CA . ILE A 1 98 ? -34.042 5.074 54.319 1.00 69.94 98 ILE A CA 1
ATOM 789 C C . ILE A 1 98 ? -35.123 4.049 53.956 1.00 69.94 98 ILE A C 1
ATOM 791 O O . ILE A 1 98 ? -35.740 3.470 54.848 1.00 69.94 98 ILE A O 1
ATOM 795 N N . ARG A 1 99 ? -35.320 3.775 52.662 1.00 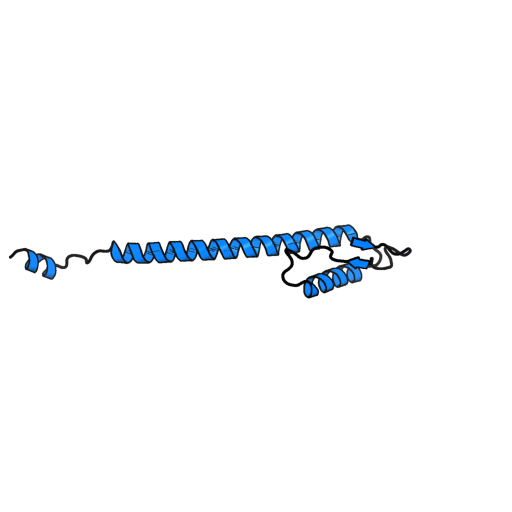68.00 99 ARG A N 1
ATOM 796 C CA . ARG A 1 99 ? -36.329 2.823 52.175 1.00 68.00 99 ARG A CA 1
ATOM 797 C C . ARG A 1 99 ? -36.000 1.357 52.486 1.00 68.00 99 ARG A C 1
ATOM 799 O O . ARG A 1 99 ? -36.918 0.551 52.546 1.00 68.00 99 ARG A O 1
ATOM 806 N N . TRP A 1 100 ? -34.727 1.019 52.697 1.00 70.25 100 TRP A N 1
ATOM 807 C CA . TRP A 1 100 ? -34.280 -0.319 53.116 1.00 70.25 100 TRP A CA 1
ATOM 808 C C . TRP A 1 100 ? -34.254 -0.530 54.629 1.00 70.25 100 TRP A C 1
ATOM 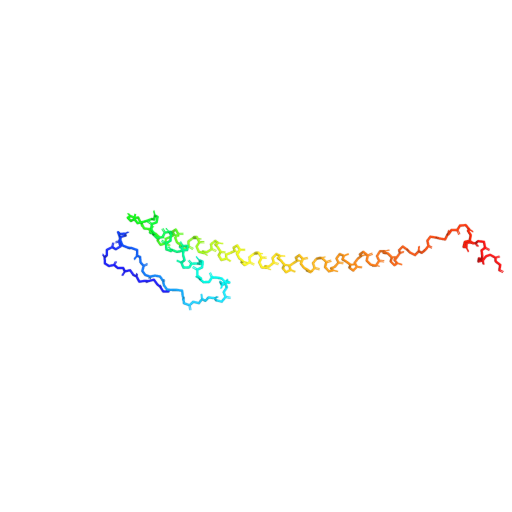810 O O . TRP A 1 100 ? -34.110 -1.660 55.083 1.00 70.25 100 TRP A O 1
ATOM 820 N N . LYS A 1 101 ? -34.358 0.543 55.419 1.00 67.44 101 LYS A N 1
ATOM 821 C CA . LYS A 1 101 ? -34.294 0.473 56.885 1.00 67.44 101 LYS A CA 1
ATOM 822 C C . LYS A 1 101 ? -35.647 0.124 57.539 1.00 67.44 101 LYS A C 1
ATOM 824 O O . LYS A 1 101 ? -35.737 0.141 58.765 1.00 67.44 101 LYS A O 1
ATOM 829 N N . VAL A 1 102 ? -36.685 -0.147 56.747 1.00 52.47 102 VAL A N 1
ATOM 830 C CA . VAL A 1 102 ? -38.011 -0.600 57.209 1.00 52.47 102 VAL A CA 1
ATOM 831 C C . VAL A 1 102 ? -38.094 -2.110 57.062 1.00 52.47 102 VAL A C 1
ATOM 833 O O . VAL A 1 102 ? -38.485 -2.759 58.055 1.00 52.47 102 VAL A O 1
#

Secondary structure (DSSP, 8-state):
-EE--TTTTTSPPEE-----TT-S-HHHHHHHHHHHHHHTTTS--HHHHHHHHHHHHHHHHHHHHHHHHHHHHHHHHHHHHHHHHHHS-----HHHHHHH--